Protein AF-A0A1I3JZE0-F1 (afdb_monomer_lite)

Secondary structure (DSSP, 8-state):
-HHHHHHHHHHHHHHHHHHHHHHHHHHHTT--HHHHHHTT--TTSPPPPHHHHHHHHHHHHHHHHHHHHHHHHHHHHHHHTTTT-HHHHHHHHHHHHHHHHHHHHHHHIIIIIHHHHHGGGS-GGG-------SS-HHHHHHHHHHHHHHHHHHHHHHHHHHHHHHHH-

Radius of gyration: 20.38 Å; chains: 1; bounding box: 54×29×58 Å

Structure (mmCIF, N/CA/C/O backbone):
data_AF-A0A1I3JZE0-F1
#
_entry.id   AF-A0A1I3JZE0-F1
#
loop_
_atom_site.group_PDB
_atom_site.id
_atom_site.type_symbol
_atom_site.label_atom_id
_atom_site.label_alt_id
_atom_site.label_comp_id
_atom_site.label_asym_id
_atom_site.label_entity_id
_atom_site.label_seq_id
_atom_site.pdbx_PDB_ins_code
_atom_site.Cartn_x
_atom_site.Cartn_y
_atom_site.Cartn_z
_atom_site.occupancy
_atom_site.B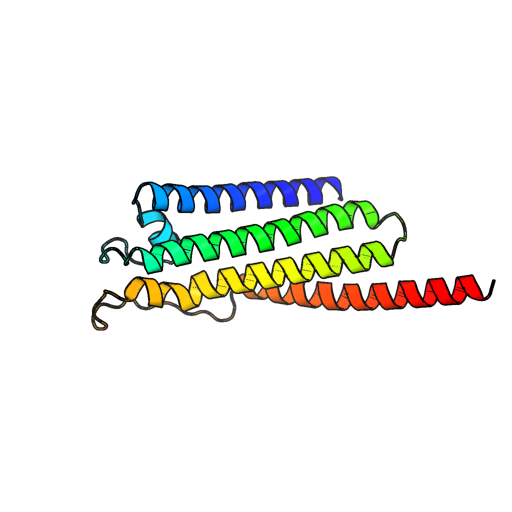_iso_or_equiv
_atom_site.auth_seq_id
_atom_site.auth_comp_id
_atom_site.auth_asym_id
_atom_site.auth_atom_id
_atom_site.pdbx_PDB_model_num
ATOM 1 N N . MET A 1 1 ? 3.080 6.571 25.812 1.00 66.25 1 MET A N 1
ATOM 2 C CA . MET A 1 1 ? 3.041 5.612 24.679 1.00 66.25 1 MET A CA 1
ATOM 3 C C . MET A 1 1 ? 2.250 6.124 23.470 1.00 66.25 1 MET A C 1
ATOM 5 O O . MET A 1 1 ? 2.771 6.054 22.368 1.00 66.25 1 MET A O 1
ATOM 9 N N . GLN A 1 2 ? 1.050 6.704 23.631 1.00 73.81 2 GLN A N 1
ATOM 10 C CA . GLN A 1 2 ? 0.239 7.183 22.490 1.00 73.81 2 GLN A CA 1
ATOM 11 C C . GLN A 1 2 ? 0.902 8.289 21.642 1.00 73.81 2 GLN A C 1
ATOM 13 O O . GLN A 1 2 ? 0.779 8.274 20.421 1.00 73.81 2 GLN A O 1
ATOM 18 N N . GLY A 1 3 ? 1.641 9.222 22.260 1.00 81.31 3 GLY A N 1
ATOM 19 C CA . GLY A 1 3 ? 2.380 10.260 21.524 1.00 81.31 3 GLY A CA 1
ATOM 20 C C . GLY A 1 3 ? 3.465 9.690 20.602 1.00 81.31 3 GLY A C 1
ATOM 21 O O . GLY A 1 3 ? 3.567 10.096 19.449 1.00 81.31 3 GLY A O 1
ATOM 22 N N . PHE A 1 4 ? 4.201 8.681 21.079 1.00 83.25 4 PHE A N 1
ATOM 23 C CA . PHE A 1 4 ? 5.210 7.970 20.290 1.00 83.25 4 PHE A CA 1
ATOM 24 C C . PHE A 1 4 ? 4.587 7.231 19.096 1.00 83.25 4 PHE A C 1
ATOM 26 O O . PHE A 1 4 ? 5.061 7.376 17.975 1.00 83.25 4 PHE A O 1
ATOM 33 N N . ALA A 1 5 ? 3.472 6.520 19.305 1.00 83.56 5 ALA A N 1
ATOM 34 C CA . ALA A 1 5 ? 2.774 5.814 18.228 1.00 83.56 5 ALA A CA 1
ATOM 35 C C . ALA A 1 5 ? 2.284 6.762 17.117 1.00 83.56 5 ALA A C 1
ATOM 37 O O . ALA A 1 5 ? 2.425 6.458 15.936 1.00 83.56 5 ALA A O 1
ATOM 38 N N . ARG A 1 6 ? 1.763 7.944 17.474 1.00 83.38 6 ARG A N 1
ATOM 39 C CA . ARG A 1 6 ? 1.346 8.964 16.493 1.00 83.38 6 ARG A CA 1
ATOM 40 C C . ARG A 1 6 ? 2.526 9.524 15.701 1.00 83.38 6 ARG A C 1
ATOM 42 O O . ARG A 1 6 ? 2.410 9.695 14.492 1.00 83.38 6 ARG A O 1
ATOM 49 N N . PHE A 1 7 ? 3.642 9.794 16.376 1.00 87.50 7 PHE A N 1
ATOM 50 C CA . PHE A 1 7 ? 4.863 10.250 15.717 1.00 87.50 7 PHE A CA 1
ATOM 51 C C . PHE A 1 7 ? 5.389 9.197 14.734 1.00 87.50 7 PHE A C 1
ATOM 53 O O . PHE A 1 7 ? 5.687 9.535 13.595 1.00 87.50 7 PHE A O 1
ATOM 60 N N . MET A 1 8 ? 5.411 7.922 15.131 1.00 87.81 8 MET A N 1
ATOM 61 C CA . MET A 1 8 ? 5.798 6.816 14.249 1.00 87.81 8 MET A CA 1
ATOM 62 C C . MET A 1 8 ? 4.868 6.670 13.043 1.00 87.81 8 MET A C 1
ATOM 64 O O . MET A 1 8 ? 5.356 6.556 11.926 1.00 87.81 8 MET A O 1
ATOM 68 N N . ILE A 1 9 ? 3.548 6.771 13.230 1.00 86.56 9 ILE A N 1
ATOM 69 C CA . ILE A 1 9 ? 2.582 6.779 12.118 1.00 86.56 9 ILE A CA 1
ATOM 70 C C . ILE A 1 9 ? 2.903 7.900 11.121 1.00 86.56 9 ILE A C 1
ATOM 72 O O . ILE A 1 9 ? 2.935 7.662 9.914 1.00 86.56 9 ILE A O 1
ATOM 76 N N . PHE A 1 10 ? 3.162 9.112 11.615 1.00 86.44 10 PHE A N 1
ATOM 77 C CA . PHE A 1 10 ? 3.490 10.250 10.760 1.00 86.44 10 PHE A CA 1
ATOM 78 C C . PHE A 1 10 ? 4.837 10.072 10.052 1.00 86.44 10 PHE A C 1
ATOM 80 O O . PHE A 1 10 ? 4.930 10.315 8.853 1.00 86.44 10 PHE A O 1
ATOM 87 N N . ALA A 1 11 ? 5.864 9.608 10.765 1.00 87.69 11 ALA A N 1
ATOM 88 C CA . ALA A 1 11 ? 7.183 9.348 10.198 1.00 87.69 11 ALA A CA 1
ATOM 89 C C . ALA A 1 11 ? 7.117 8.284 9.091 1.00 87.69 11 ALA A C 1
ATOM 91 O O . ALA A 1 11 ? 7.647 8.502 8.005 1.00 87.69 11 ALA A O 1
ATOM 92 N N . CYS A 1 12 ? 6.397 7.181 9.317 1.00 86.31 12 CYS A N 1
ATOM 93 C CA . CYS A 1 12 ? 6.176 6.153 8.301 1.00 86.31 12 CYS A CA 1
ATOM 94 C C . CYS A 1 12 ? 5.412 6.701 7.090 1.00 86.31 12 CYS A C 1
ATOM 96 O O . CYS A 1 12 ? 5.818 6.444 5.959 1.00 86.31 12 CYS A O 1
ATOM 98 N N . ALA A 1 13 ? 4.348 7.486 7.305 1.00 84.75 13 ALA A N 1
ATOM 99 C CA . ALA A 1 13 ? 3.613 8.131 6.215 1.00 84.75 13 ALA A CA 1
ATOM 100 C C . ALA A 1 13 ? 4.516 9.059 5.390 1.00 84.75 13 ALA A C 1
ATOM 102 O O . ALA A 1 13 ? 4.459 9.040 4.164 1.00 84.75 13 ALA A O 1
ATOM 103 N N . ALA A 1 14 ? 5.357 9.852 6.058 1.00 87.44 14 ALA A N 1
ATOM 104 C CA . ALA A 1 14 ? 6.253 10.801 5.411 1.00 87.44 14 ALA A CA 1
ATOM 105 C C . ALA A 1 14 ? 7.331 10.088 4.589 1.00 87.44 14 ALA A C 1
ATOM 107 O O . ALA A 1 14 ? 7.503 10.407 3.418 1.00 87.44 14 ALA A O 1
ATOM 108 N N . VAL A 1 15 ? 8.017 9.096 5.166 1.00 88.00 15 VAL A N 1
ATOM 109 C CA . VAL A 1 15 ? 9.076 8.347 4.470 1.00 88.00 15 VAL A CA 1
ATOM 110 C C . VAL A 1 15 ? 8.510 7.593 3.267 1.00 88.00 15 VAL A C 1
ATOM 112 O O . VAL A 1 15 ? 9.021 7.740 2.159 1.00 88.00 15 VAL A O 1
ATOM 115 N N . MET A 1 16 ? 7.418 6.847 3.452 1.00 83.94 16 MET A N 1
ATOM 116 C CA . MET A 1 16 ? 6.802 6.085 2.360 1.00 83.94 16 MET A CA 1
ATOM 117 C C . MET A 1 16 ? 6.195 6.997 1.293 1.00 83.94 16 MET A C 1
ATOM 119 O O . MET A 1 16 ? 6.314 6.718 0.101 1.00 83.94 16 MET A O 1
ATOM 123 N N . GLY A 1 17 ? 5.577 8.107 1.705 1.00 85.19 17 GLY A N 1
ATOM 124 C CA . GLY A 1 17 ? 5.037 9.111 0.795 1.00 85.19 17 GLY A CA 1
ATOM 125 C C . GLY A 1 17 ? 6.128 9.770 -0.046 1.00 85.19 17 GLY A C 1
ATOM 126 O O . GLY A 1 17 ? 5.973 9.871 -1.259 1.00 85.19 17 GLY A O 1
ATOM 127 N N . LEU A 1 18 ? 7.251 10.155 0.568 1.00 87.88 18 LEU A N 1
ATOM 128 C CA . LEU A 1 18 ? 8.403 10.715 -0.142 1.00 87.88 18 LEU A CA 1
ATOM 129 C C . LEU A 1 18 ? 9.020 9.706 -1.113 1.00 87.88 18 LEU A C 1
ATOM 131 O O . LEU A 1 18 ? 9.340 10.088 -2.233 1.00 87.88 18 LEU A O 1
ATOM 135 N N . ALA A 1 19 ? 9.131 8.432 -0.729 1.00 86.19 19 ALA A N 1
ATOM 136 C CA . ALA A 1 19 ? 9.619 7.383 -1.622 1.00 86.19 19 ALA A CA 1
ATOM 137 C C . ALA A 1 19 ? 8.702 7.206 -2.847 1.00 86.19 19 ALA A C 1
ATOM 139 O O . ALA A 1 19 ? 9.171 7.254 -3.983 1.00 86.19 19 ALA A O 1
ATOM 140 N N . CYS A 1 20 ? 7.385 7.090 -2.634 1.00 85.19 20 CYS A N 1
ATOM 141 C CA . CYS A 1 20 ? 6.415 6.952 -3.726 1.00 85.19 20 CYS A CA 1
ATOM 142 C C . CYS A 1 20 ? 6.405 8.183 -4.642 1.00 85.19 20 CYS A C 1
ATOM 144 O O . CYS A 1 20 ? 6.349 8.044 -5.865 1.00 85.19 20 CYS A O 1
ATOM 146 N N . LEU A 1 21 ? 6.473 9.387 -4.064 1.00 87.25 21 LEU A N 1
ATOM 147 C CA . LEU A 1 21 ? 6.559 10.637 -4.818 1.00 87.25 21 LEU A CA 1
ATOM 148 C C . LEU A 1 21 ? 7.859 10.720 -5.617 1.00 87.25 21 LEU A C 1
ATOM 150 O O . LEU A 1 21 ? 7.809 11.101 -6.780 1.00 87.25 21 LEU A O 1
ATOM 154 N N . GLY A 1 22 ? 8.991 10.336 -5.025 1.00 87.62 22 GLY A N 1
ATOM 155 C CA . GLY A 1 22 ? 10.294 10.321 -5.687 1.00 87.62 22 GLY A CA 1
ATOM 156 C C . GLY A 1 22 ? 10.280 9.445 -6.934 1.00 87.62 22 GLY A C 1
ATOM 157 O O . GLY A 1 22 ? 10.534 9.942 -8.026 1.00 87.62 22 GLY A O 1
ATOM 158 N N . VAL A 1 23 ? 9.872 8.179 -6.795 1.00 86.69 23 VAL A N 1
ATOM 159 C CA . VAL A 1 23 ? 9.789 7.249 -7.934 1.00 86.69 23 VAL A CA 1
ATOM 160 C C . VAL A 1 23 ? 8.786 7.743 -8.982 1.00 86.69 23 VAL A C 1
ATOM 162 O O . VAL A 1 23 ? 9.075 7.722 -10.176 1.00 86.69 23 VAL A O 1
ATOM 165 N N . SER A 1 24 ? 7.628 8.255 -8.557 1.00 86.12 24 SER A N 1
ATOM 166 C CA . SER A 1 24 ? 6.618 8.791 -9.481 1.00 86.12 24 SER A CA 1
ATOM 167 C C . SER A 1 24 ? 7.127 10.003 -10.268 1.00 86.12 24 SER A C 1
ATOM 169 O O . SER A 1 24 ? 6.873 10.109 -11.467 1.00 86.12 24 SER A O 1
ATOM 171 N N . LEU A 1 25 ? 7.854 10.915 -9.618 1.00 88.81 25 LEU A N 1
ATOM 172 C CA . LEU A 1 25 ? 8.451 12.084 -10.264 1.00 88.81 25 LEU A CA 1
ATOM 173 C C . LEU A 1 25 ? 9.555 11.679 -11.242 1.00 88.81 25 LEU A C 1
ATOM 175 O O . LEU A 1 25 ? 9.568 12.196 -12.358 1.00 88.81 25 LEU A O 1
ATOM 179 N N . SER A 1 26 ? 10.418 10.728 -10.876 1.00 87.75 26 SER A N 1
ATOM 180 C CA . SER A 1 26 ? 11.435 10.183 -11.784 1.00 87.75 26 SER A CA 1
ATOM 181 C C . SER A 1 26 ? 10.801 9.606 -13.049 1.00 87.75 26 SER A C 1
ATOM 183 O O . SER A 1 26 ? 11.200 9.968 -14.157 1.00 87.75 26 SER A O 1
ATOM 185 N N . LEU A 1 27 ? 9.720 8.829 -12.903 1.00 86.00 27 LEU A N 1
ATOM 186 C CA . LEU A 1 27 ? 8.977 8.280 -14.040 1.00 86.00 27 LEU A CA 1
ATOM 187 C C . LEU A 1 27 ? 8.390 9.368 -14.948 1.00 86.00 27 LEU A C 1
ATOM 189 O O . LEU A 1 27 ? 8.451 9.237 -16.173 1.00 86.00 27 LEU A O 1
ATOM 193 N N . LEU A 1 28 ? 7.859 10.454 -14.376 1.00 85.38 28 LEU A N 1
ATOM 194 C CA . LEU A 1 28 ? 7.353 11.603 -15.140 1.00 85.38 28 LEU A CA 1
ATOM 195 C C . LEU A 1 28 ? 8.469 12.359 -15.871 1.00 85.38 28 LEU A C 1
ATOM 197 O O . LEU A 1 28 ? 8.249 12.853 -16.976 1.00 85.38 28 LEU A O 1
ATOM 201 N N . MET A 1 29 ? 9.667 12.420 -15.287 1.00 87.56 29 MET A N 1
ATOM 202 C CA . MET A 1 29 ? 10.864 12.981 -15.924 1.00 87.56 29 MET A CA 1
ATOM 203 C C . MET A 1 29 ? 11.481 12.039 -16.971 1.00 87.56 29 MET A C 1
ATOM 205 O O . MET A 1 29 ? 12.400 12.430 -17.688 1.00 87.56 29 MET A O 1
ATOM 209 N N . GLY A 1 30 ? 10.952 10.820 -17.106 1.00 83.19 30 GLY A N 1
ATOM 210 C CA . GLY A 1 30 ? 11.410 9.816 -18.062 1.00 83.19 30 GLY A CA 1
ATOM 211 C C . GLY A 1 30 ? 12.565 8.948 -17.565 1.00 83.19 30 GLY A C 1
ATOM 212 O O . GLY A 1 30 ? 13.034 8.110 -18.335 1.00 83.19 30 GLY A O 1
ATOM 213 N N . ASP A 1 31 ? 12.980 9.117 -16.309 1.00 87.56 31 ASP A N 1
ATOM 214 C CA . ASP A 1 31 ? 13.962 8.272 -15.640 1.00 87.56 31 ASP A CA 1
ATOM 215 C C . ASP A 1 31 ? 13.270 7.047 -15.028 1.00 87.56 31 ASP A C 1
ATOM 217 O O . ASP A 1 31 ? 12.434 7.151 -14.128 1.00 87.56 31 ASP A O 1
ATOM 221 N N . VAL A 1 32 ? 13.603 5.872 -15.558 1.00 87.75 32 VAL A N 1
ATOM 222 C CA . VAL A 1 32 ? 13.067 4.590 -15.087 1.00 87.75 32 VAL A CA 1
ATOM 223 C C . VAL A 1 32 ? 13.976 3.924 -14.056 1.00 87.75 32 VAL A C 1
ATOM 225 O O . VAL A 1 32 ? 13.521 2.986 -13.411 1.00 87.75 32 VAL A O 1
ATOM 228 N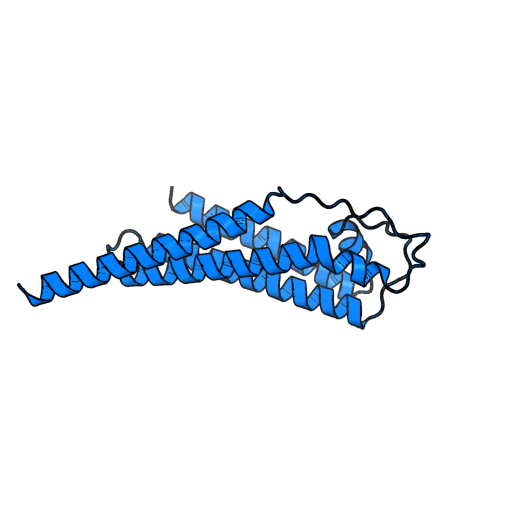 N . GLY A 1 33 ? 15.206 4.410 -13.850 1.00 87.12 33 GLY A N 1
ATOM 229 C CA . GLY A 1 33 ? 16.195 3.798 -12.954 1.00 87.12 33 GLY A CA 1
ATOM 230 C C . GLY A 1 33 ? 15.647 3.506 -11.553 1.00 87.12 33 GLY A C 1
ATOM 231 O O . GLY A 1 33 ? 15.658 2.349 -11.145 1.00 87.12 33 GLY A O 1
ATOM 232 N N . PRO A 1 34 ? 15.019 4.480 -10.868 1.00 88.12 34 PRO A N 1
ATOM 233 C CA . PRO A 1 34 ? 14.452 4.257 -9.536 1.00 88.12 34 PRO A CA 1
ATOM 234 C C . PRO A 1 34 ? 13.354 3.188 -9.480 1.00 88.12 34 PRO A C 1
ATOM 236 O O . PRO A 1 34 ? 13.143 2.570 -8.440 1.00 88.12 34 PRO A O 1
ATOM 239 N N . LEU A 1 35 ? 12.628 2.975 -10.582 1.00 86.88 35 LEU A N 1
ATOM 240 C CA . LEU A 1 35 ? 11.634 1.907 -10.676 1.00 86.88 35 LEU A CA 1
ATOM 241 C C . LEU A 1 35 ? 12.318 0.541 -10.851 1.00 86.88 35 LEU A C 1
ATOM 243 O O . LEU A 1 35 ? 11.878 -0.429 -10.241 1.00 86.88 35 LEU A O 1
ATOM 247 N N . PHE A 1 36 ? 13.385 0.466 -11.649 1.00 88.12 36 PHE A N 1
ATOM 248 C CA . PHE A 1 36 ? 14.189 -0.749 -11.811 1.00 88.12 36 PHE A CA 1
ATOM 249 C C . PHE A 1 36 ? 14.869 -1.148 -10.499 1.00 88.12 36 PHE A C 1
ATOM 251 O O . PHE A 1 36 ? 14.710 -2.291 -10.079 1.00 88.12 36 PHE A O 1
ATOM 258 N N . ASP A 1 37 ? 15.487 -0.193 -9.801 1.00 87.19 37 ASP A N 1
ATOM 259 C CA . ASP A 1 37 ? 16.105 -0.410 -8.488 1.00 87.19 37 ASP A CA 1
ATOM 260 C C . ASP A 1 37 ? 15.091 -0.931 -7.459 1.00 87.19 37 ASP A C 1
ATOM 262 O O . ASP A 1 37 ? 15.377 -1.852 -6.699 1.00 87.19 37 ASP A O 1
ATOM 266 N N . LEU A 1 38 ? 13.871 -0.378 -7.447 1.00 84.75 38 LEU A N 1
ATOM 267 C CA . LEU A 1 38 ? 12.813 -0.814 -6.530 1.00 84.75 38 LEU A CA 1
ATOM 268 C C . LEU A 1 38 ? 12.390 -2.274 -6.753 1.00 84.75 38 LEU A C 1
ATOM 270 O O . LEU A 1 38 ? 11.940 -2.933 -5.816 1.00 84.75 38 LEU A O 1
ATOM 274 N N . MET A 1 39 ? 12.482 -2.751 -7.992 1.00 84.38 39 MET A N 1
ATOM 275 C CA . MET A 1 39 ? 12.119 -4.114 -8.384 1.00 84.38 39 MET A CA 1
ATOM 276 C C . MET A 1 39 ? 13.319 -5.053 -8.486 1.00 84.38 39 MET A C 1
ATOM 278 O O . MET A 1 39 ? 13.140 -6.184 -8.932 1.00 84.38 39 MET A O 1
ATOM 282 N N . ASP A 1 40 ? 14.510 -4.591 -8.100 1.00 84.88 40 ASP A N 1
ATOM 283 C CA . ASP A 1 40 ? 15.764 -5.338 -8.222 1.00 84.88 40 ASP A CA 1
ATOM 284 C C . ASP A 1 40 ? 16.017 -5.840 -9.660 1.00 84.88 40 ASP A C 1
ATOM 286 O O . ASP A 1 40 ? 16.467 -6.958 -9.908 1.00 84.88 40 ASP A O 1
ATOM 290 N N . LEU A 1 41 ? 15.655 -5.009 -10.645 1.00 85.25 41 LEU A N 1
ATOM 291 C CA . LEU A 1 41 ? 15.884 -5.277 -12.061 1.00 85.25 41 LEU A CA 1
ATOM 292 C C . LEU A 1 41 ? 17.151 -4.560 -12.542 1.00 85.25 41 LEU A C 1
ATOM 294 O O . LEU A 1 41 ? 17.401 -3.418 -12.154 1.00 85.25 41 LEU A O 1
ATOM 298 N N . PRO A 1 42 ? 17.926 -5.173 -13.451 1.00 83.38 42 PRO A N 1
ATOM 299 C CA . PRO A 1 42 ? 19.131 -4.549 -13.972 1.00 83.38 42 PRO A CA 1
ATOM 300 C C . PRO A 1 42 ? 18.789 -3.335 -14.860 1.00 83.38 42 PRO A C 1
ATOM 302 O O . PRO A 1 42 ? 17.867 -3.366 -15.677 1.00 83.38 42 PRO A O 1
ATOM 305 N N . VAL A 1 43 ? 19.514 -2.230 -14.654 1.00 74.56 43 VAL A N 1
ATOM 306 C CA . VAL A 1 43 ? 19.198 -0.889 -15.200 1.00 74.56 43 VAL A CA 1
ATOM 307 C C . VAL A 1 43 ? 19.506 -0.761 -16.704 1.00 74.56 43 VAL A C 1
ATOM 309 O O . VAL A 1 43 ? 19.071 0.184 -17.359 1.00 74.56 43 VAL A O 1
ATOM 312 N N . ASP A 1 44 ? 20.237 -1.713 -17.279 1.00 79.44 44 ASP A N 1
ATOM 313 C CA . ASP A 1 44 ? 20.626 -1.776 -18.694 1.00 79.44 44 ASP A CA 1
ATOM 314 C C . ASP A 1 44 ? 19.553 -2.385 -19.613 1.00 79.44 44 ASP A C 1
ATOM 316 O O . ASP A 1 44 ? 19.730 -2.448 -20.834 1.00 79.44 44 ASP A O 1
ATOM 320 N N . LEU A 1 45 ? 18.416 -2.798 -19.053 1.00 81.31 45 LEU A N 1
ATOM 321 C CA . LEU A 1 45 ? 17.320 -3.370 -19.822 1.00 81.31 45 LEU A CA 1
ATOM 322 C C . LEU A 1 45 ? 16.626 -2.339 -20.735 1.00 81.31 45 LEU A C 1
ATOM 324 O O . LEU A 1 45 ? 16.517 -1.152 -20.406 1.00 81.31 45 LEU A O 1
ATOM 328 N N . PRO A 1 46 ? 16.076 -2.792 -21.880 1.00 84.38 46 PRO A N 1
ATOM 329 C CA . PRO A 1 46 ? 15.262 -1.960 -22.753 1.00 84.38 46 PRO A CA 1
ATOM 330 C C . PRO A 1 46 ? 14.126 -1.268 -21.999 1.00 84.38 46 PRO A C 1
ATOM 332 O O . PRO A 1 46 ? 13.432 -1.873 -21.180 1.00 84.38 46 PRO A O 1
ATOM 335 N N . ARG A 1 47 ? 13.877 -0.001 -22.345 1.00 84.81 47 ARG A N 1
ATOM 336 C CA . ARG A 1 47 ? 12.809 0.780 -21.720 1.00 84.81 47 ARG A CA 1
ATOM 337 C C . ARG A 1 47 ? 11.440 0.092 -21.914 1.00 84.81 47 ARG A C 1
ATOM 339 O O . ARG A 1 47 ? 11.054 -0.171 -23.059 1.00 84.81 47 ARG A O 1
ATOM 346 N N . PRO A 1 48 ? 10.667 -0.131 -20.834 1.00 86.56 48 PRO A N 1
ATOM 347 C CA . PRO A 1 48 ? 9.321 -0.682 -20.932 1.00 86.56 48 PRO A CA 1
ATOM 348 C C . PRO A 1 48 ? 8.372 0.252 -21.697 1.00 86.56 48 PRO A C 1
ATOM 350 O O . PRO A 1 48 ? 8.563 1.475 -21.703 1.00 86.56 48 PRO A O 1
ATOM 353 N N . PRO A 1 49 ? 7.310 -0.286 -22.320 1.00 89.00 49 PRO A N 1
ATOM 354 C CA . PRO A 1 49 ? 6.328 0.529 -23.022 1.00 89.00 49 PRO A CA 1
ATOM 355 C C . PRO A 1 49 ? 5.553 1.424 -22.042 1.00 89.00 49 PRO A C 1
ATOM 357 O O . PRO A 1 49 ? 5.340 1.069 -20.882 1.00 89.00 49 PRO A O 1
ATOM 360 N N . LEU A 1 50 ? 5.069 2.575 -22.523 1.00 87.50 50 LEU A N 1
ATOM 361 C CA . LEU A 1 50 ? 4.359 3.567 -21.696 1.00 87.50 50 LEU A CA 1
ATOM 362 C C . LEU A 1 50 ? 3.160 2.982 -20.938 1.00 87.50 50 LEU A C 1
ATOM 364 O O . LEU A 1 50 ? 2.896 3.385 -19.809 1.00 87.50 50 LEU A O 1
ATOM 368 N N . MET A 1 51 ? 2.459 2.013 -21.534 1.00 87.38 51 MET A N 1
ATOM 369 C CA . MET A 1 51 ? 1.344 1.322 -20.882 1.00 87.38 51 MET A CA 1
ATOM 370 C C . MET A 1 51 ? 1.794 0.592 -19.617 1.00 87.38 51 MET A C 1
ATOM 372 O O . MET A 1 51 ? 1.141 0.718 -18.583 1.00 87.38 51 MET A O 1
ATOM 376 N N . VAL A 1 52 ? 2.936 -0.102 -19.672 1.00 90.12 52 VAL A N 1
ATOM 377 C CA . VAL A 1 52 ? 3.514 -0.755 -18.496 1.00 90.12 52 VAL A CA 1
ATOM 378 C C . VAL A 1 52 ? 3.835 0.317 -17.468 1.00 90.12 52 VAL A C 1
ATOM 380 O O . VAL A 1 52 ? 3.238 0.272 -16.401 1.00 90.12 52 VAL A O 1
ATOM 383 N N . LEU A 1 53 ? 4.615 1.349 -17.810 1.00 88.69 53 LEU A N 1
ATOM 384 C CA . LEU A 1 53 ? 4.988 2.428 -16.877 1.00 88.69 53 LEU A CA 1
ATOM 385 C C . LEU A 1 53 ? 3.777 3.117 -16.213 1.00 88.69 53 LEU A C 1
ATOM 387 O O . LEU A 1 53 ? 3.805 3.408 -15.019 1.00 88.69 53 LEU A O 1
ATOM 391 N N . SER A 1 54 ? 2.682 3.328 -16.950 1.00 88.06 54 SER A N 1
ATOM 392 C CA . SER A 1 54 ? 1.436 3.867 -16.383 1.00 88.06 54 SER A CA 1
ATOM 393 C C . SER A 1 54 ? 0.790 2.925 -15.356 1.00 88.06 54 SER A C 1
ATOM 395 O O . SER A 1 54 ? 0.207 3.379 -14.371 1.00 88.06 54 SER A O 1
ATOM 397 N N . GLY A 1 55 ? 0.960 1.613 -15.533 1.00 90.50 55 GLY A N 1
ATOM 398 C CA . GLY A 1 55 ? 0.573 0.593 -14.565 1.00 90.50 55 GLY A CA 1
ATOM 399 C C . GLY A 1 55 ? 1.351 0.689 -13.250 1.00 90.50 55 GLY A C 1
ATOM 400 O O . GLY A 1 55 ? 0.733 0.586 -12.193 1.00 90.50 55 GLY A O 1
ATOM 401 N N . ALA A 1 56 ? 2.663 0.972 -13.287 1.00 89.00 56 ALA A N 1
ATOM 402 C CA . ALA A 1 56 ? 3.462 1.195 -12.073 1.00 89.00 56 ALA A CA 1
ATOM 403 C C . ALA A 1 56 ? 2.911 2.381 -11.284 1.00 89.00 56 ALA A C 1
ATOM 405 O O . ALA A 1 56 ? 2.705 2.285 -10.077 1.00 89.00 56 ALA A O 1
ATOM 406 N N . PHE A 1 57 ? 2.604 3.482 -11.975 1.00 88.00 57 PHE A N 1
ATOM 407 C CA . PHE A 1 57 ? 2.000 4.653 -11.348 1.00 88.00 57 PHE A CA 1
ATOM 408 C C . PHE A 1 57 ? 0.667 4.313 -10.665 1.00 88.00 57 PHE A C 1
ATOM 410 O O . PHE A 1 57 ? 0.451 4.676 -9.510 1.00 88.00 57 PHE A O 1
ATOM 417 N N . GLY A 1 58 ? -0.203 3.552 -11.337 1.00 89.81 58 GLY A N 1
ATOM 418 C CA . GLY A 1 58 ? -1.449 3.062 -10.742 1.00 89.81 58 GLY A CA 1
ATOM 419 C C . GLY A 1 58 ? -1.223 2.216 -9.483 1.00 89.81 58 GLY A C 1
ATOM 420 O O . GLY A 1 58 ? -1.910 2.412 -8.479 1.00 89.81 58 GLY A O 1
ATOM 421 N N . LEU A 1 59 ? -0.226 1.327 -9.496 1.00 91.25 59 LEU A N 1
ATOM 422 C CA . LEU A 1 59 ? 0.144 0.520 -8.329 1.00 91.25 59 LEU A CA 1
ATOM 423 C C . LEU A 1 59 ? 0.680 1.376 -7.175 1.00 91.25 59 LEU A C 1
ATOM 425 O O . LEU A 1 59 ? 0.293 1.146 -6.029 1.00 91.25 59 LEU A O 1
ATOM 429 N N . PHE A 1 60 ? 1.487 2.405 -7.450 1.00 89.62 60 PHE A N 1
ATOM 430 C CA . PHE A 1 60 ? 1.936 3.349 -6.420 1.00 89.62 60 PHE A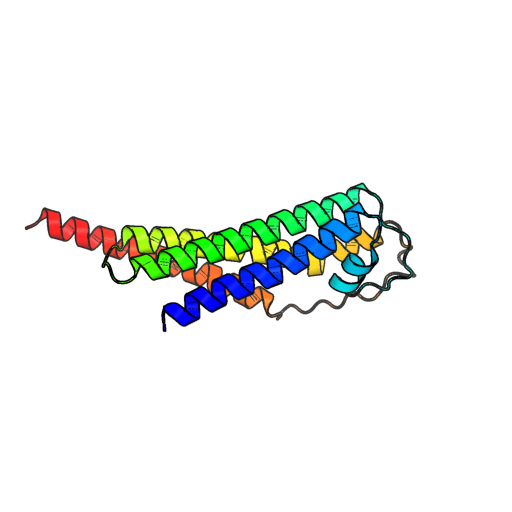 CA 1
ATOM 431 C C . PHE A 1 60 ? 0.779 4.120 -5.789 1.00 89.62 60 PHE A C 1
ATOM 433 O O . PHE A 1 60 ? 0.766 4.315 -4.574 1.00 89.62 60 PHE A O 1
ATOM 440 N N . VAL A 1 61 ? -0.224 4.512 -6.578 1.00 89.62 61 VAL A N 1
ATOM 441 C CA . VAL A 1 61 ? -1.438 5.147 -6.048 1.00 89.62 61 VAL A CA 1
ATOM 442 C C . VAL A 1 61 ? -2.199 4.188 -5.131 1.00 89.62 61 VAL A C 1
ATOM 444 O O . VAL A 1 61 ? -2.623 4.596 -4.052 1.00 89.62 61 VAL A O 1
ATOM 447 N N . ILE A 1 62 ? -2.337 2.914 -5.510 1.00 91.69 62 ILE A N 1
ATOM 448 C CA . ILE A 1 62 ? -2.985 1.883 -4.681 1.00 91.69 62 ILE A CA 1
ATOM 449 C C . ILE A 1 62 ? -2.222 1.674 -3.368 1.00 91.69 62 ILE A C 1
ATOM 451 O O . ILE A 1 62 ? -2.832 1.677 -2.298 1.00 91.69 62 ILE A O 1
ATOM 455 N N . LEU A 1 63 ? -0.895 1.549 -3.438 1.00 90.75 63 LEU A N 1
ATOM 456 C CA . LEU A 1 63 ? -0.009 1.431 -2.278 1.00 90.75 63 LEU A CA 1
ATOM 457 C C . LEU A 1 63 ? -0.164 2.621 -1.330 1.00 90.75 63 LEU A C 1
ATOM 459 O O . LEU A 1 63 ? -0.424 2.440 -0.139 1.00 90.75 63 LEU A O 1
ATOM 463 N N . ALA A 1 64 ? -0.057 3.838 -1.863 1.00 89.94 64 ALA A N 1
ATOM 464 C CA . ALA A 1 64 ? -0.204 5.062 -1.090 1.00 89.94 64 ALA A CA 1
ATOM 465 C C . ALA A 1 64 ? -1.599 5.164 -0.462 1.00 89.94 64 ALA A C 1
ATOM 467 O O . ALA A 1 64 ? -1.713 5.460 0.725 1.00 89.94 64 ALA A O 1
ATOM 468 N N . ALA A 1 65 ? -2.660 4.874 -1.218 1.00 91.69 65 ALA A N 1
ATOM 469 C CA . ALA A 1 65 ? -4.032 4.922 -0.723 1.00 91.69 65 ALA A CA 1
ATOM 470 C C . ALA A 1 65 ? -4.283 3.889 0.386 1.00 91.69 65 ALA A C 1
ATOM 472 O O . ALA A 1 65 ? -4.844 4.240 1.424 1.00 91.69 65 ALA A O 1
ATOM 473 N N . GLY A 1 66 ? -3.836 2.642 0.202 1.00 92.75 66 GLY A N 1
ATOM 474 C CA . GLY A 1 66 ? -3.946 1.580 1.206 1.00 92.75 66 GLY A CA 1
ATOM 475 C C . GLY A 1 66 ? -3.206 1.931 2.495 1.00 92.75 66 GLY A C 1
ATOM 476 O O . GLY A 1 66 ? -3.784 1.869 3.584 1.00 92.75 66 GLY A O 1
ATOM 477 N N . LEU A 1 67 ? -1.960 2.399 2.373 1.00 91.25 67 LEU A N 1
ATOM 478 C CA . LEU A 1 67 ? -1.148 2.799 3.519 1.00 91.25 67 LEU A CA 1
ATOM 479 C C . LEU A 1 67 ? -1.743 4.010 4.246 1.00 91.25 67 LEU A C 1
ATOM 481 O O . LEU A 1 67 ? -1.900 3.977 5.464 1.00 91.25 67 LEU A O 1
ATOM 485 N N . LEU A 1 68 ? -2.121 5.068 3.523 1.00 91.88 68 LEU A N 1
ATOM 486 C CA . LEU A 1 68 ? -2.730 6.263 4.114 1.00 91.88 68 LEU A CA 1
ATOM 487 C C . LEU A 1 68 ? -4.053 5.935 4.809 1.00 91.88 68 LEU A C 1
ATOM 489 O O . LEU A 1 68 ? -4.288 6.416 5.918 1.00 91.88 68 LEU A O 1
ATOM 493 N N . ALA A 1 69 ? -4.893 5.088 4.207 1.00 93.19 69 ALA A N 1
ATOM 494 C CA . ALA A 1 69 ? -6.132 4.626 4.825 1.00 93.19 69 ALA A CA 1
ATOM 495 C C . ALA A 1 69 ? -5.862 3.863 6.130 1.00 93.19 69 ALA A C 1
ATOM 497 O O . ALA A 1 69 ? -6.508 4.143 7.145 1.00 93.19 69 ALA A O 1
ATOM 498 N N . ALA A 1 70 ? -4.877 2.958 6.133 1.00 93.94 70 ALA A N 1
ATOM 499 C CA . ALA A 1 70 ? -4.485 2.202 7.317 1.00 93.94 70 ALA A CA 1
ATOM 500 C C . ALA A 1 70 ? -3.950 3.112 8.432 1.00 93.94 70 ALA A C 1
ATOM 502 O O . ALA A 1 70 ? -4.428 3.068 9.567 1.00 93.94 70 ALA A O 1
ATOM 503 N N . LEU A 1 71 ? -2.999 3.987 8.103 1.00 92.06 71 LEU A N 1
ATOM 504 C CA . LEU A 1 71 ? -2.373 4.913 9.046 1.00 92.06 71 LEU A CA 1
ATOM 505 C C . LEU A 1 71 ? -3.378 5.915 9.620 1.00 92.06 71 LEU A C 1
ATOM 507 O O . LEU A 1 71 ? -3.381 6.172 10.826 1.00 92.06 71 LEU A O 1
ATOM 511 N N . TRP A 1 72 ? -4.276 6.440 8.788 1.00 92.44 72 TRP A N 1
ATOM 512 C CA . TRP A 1 72 ? -5.339 7.334 9.234 1.00 92.44 72 TRP A CA 1
ATOM 513 C C . TRP A 1 72 ? -6.317 6.634 10.177 1.00 92.44 72 TRP A C 1
ATOM 515 O O . TRP A 1 72 ? -6.690 7.187 11.216 1.00 92.44 72 TRP A O 1
ATOM 525 N N . ALA A 1 73 ? -6.715 5.404 9.846 1.00 93.88 73 ALA A N 1
ATOM 526 C CA . ALA A 1 73 ? -7.590 4.608 10.691 1.00 93.88 73 ALA A CA 1
ATOM 527 C C . ALA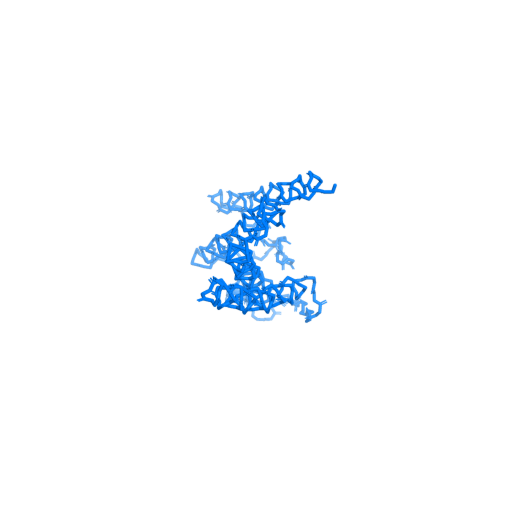 A 1 73 ? -6.937 4.307 12.048 1.00 93.88 73 ALA A C 1
ATOM 529 O O . ALA A 1 73 ? -7.579 4.495 13.079 1.00 93.88 73 ALA A O 1
ATOM 530 N N . LEU A 1 74 ? -5.649 3.954 12.071 1.00 92.00 74 LEU A N 1
ATOM 531 C CA . LEU A 1 74 ? -4.894 3.727 13.307 1.00 92.00 74 LEU A CA 1
ATOM 532 C C . LEU A 1 74 ? -4.734 4.999 14.139 1.00 92.00 74 LEU A C 1
ATOM 534 O O . LEU A 1 74 ? -4.907 4.974 15.357 1.00 92.00 74 LEU A O 1
ATOM 538 N N . TYR A 1 75 ? -4.477 6.136 13.495 1.00 91.38 75 TYR A N 1
ATOM 539 C CA . TYR A 1 75 ? -4.442 7.426 14.177 1.00 91.38 75 TYR A CA 1
ATOM 540 C C . TYR A 1 75 ? -5.784 7.744 14.852 1.00 91.38 75 TYR A C 1
ATOM 542 O O . TYR A 1 75 ? -5.820 8.166 16.011 1.00 91.38 75 TYR A O 1
ATOM 550 N N . LYS A 1 76 ? -6.903 7.515 14.154 1.00 91.25 76 LYS A N 1
ATOM 551 C CA . LYS A 1 76 ? -8.248 7.697 14.716 1.00 91.25 76 LYS A CA 1
ATOM 552 C C . LYS A 1 76 ? -8.545 6.693 15.828 1.00 91.25 76 LYS A C 1
ATOM 554 O O . LYS A 1 76 ? -9.080 7.101 16.856 1.00 91.25 76 LYS A O 1
ATOM 559 N N . LEU A 1 77 ? -8.126 5.438 15.677 1.00 91.31 77 LEU A N 1
ATOM 560 C CA . LEU A 1 77 ? -8.253 4.399 16.698 1.00 91.31 77 LEU A CA 1
ATOM 561 C C . LEU A 1 77 ? -7.596 4.833 18.016 1.00 91.31 77 LEU A C 1
ATOM 563 O O . LEU A 1 77 ? -8.230 4.781 19.067 1.00 91.31 77 LEU A O 1
ATOM 567 N N . LEU A 1 78 ? -6.370 5.366 17.958 1.00 89.00 78 LEU A N 1
ATOM 568 C CA . LEU A 1 78 ? -5.653 5.878 19.135 1.00 89.00 78 LEU A CA 1
ATOM 569 C C . LEU A 1 78 ? -6.375 7.041 19.833 1.00 89.00 78 LEU A C 1
ATOM 571 O O . LEU A 1 78 ? -6.168 7.260 21.024 1.00 89.00 78 LEU A O 1
ATOM 575 N N . ASN A 1 79 ? -7.202 7.802 19.114 1.00 87.38 79 ASN A N 1
ATOM 576 C CA . ASN A 1 79 ? -7.967 8.913 19.686 1.00 87.38 79 ASN A CA 1
ATOM 577 C C . ASN A 1 79 ? -9.265 8.462 20.364 1.00 87.38 79 ASN A C 1
ATOM 579 O O . ASN A 1 79 ? -9.791 9.194 21.204 1.00 87.38 79 ASN A O 1
ATOM 583 N N . VAL A 1 80 ? -9.782 7.287 19.998 1.00 88.00 80 VAL A N 1
ATOM 584 C CA . VAL A 1 80 ? -11.072 6.779 20.483 1.00 88.00 80 VAL A CA 1
ATOM 585 C C . VAL A 1 80 ? -10.919 5.629 21.480 1.00 88.00 80 VAL A C 1
ATOM 587 O O . VAL A 1 80 ? -11.792 5.449 22.321 1.00 88.00 80 VAL A O 1
ATOM 590 N N . ALA A 1 81 ? -9.781 4.930 21.496 1.00 81.25 81 ALA A N 1
ATOM 591 C CA . ALA A 1 81 ? -9.542 3.787 22.382 1.00 81.25 81 ALA A CA 1
ATOM 592 C C . ALA A 1 81 ? -9.726 4.066 23.885 1.00 81.25 81 ALA A C 1
ATOM 594 O O . ALA A 1 81 ? -10.037 3.151 24.636 1.00 81.25 81 ALA A O 1
ATOM 595 N N . GLY A 1 82 ? -9.581 5.317 24.330 1.00 77.56 82 GLY A N 1
ATOM 596 C CA . GLY A 1 82 ? -9.818 5.699 25.726 1.00 77.56 82 GLY A CA 1
ATOM 597 C C . GLY A 1 82 ? -11.269 6.051 26.076 1.00 77.56 82 GLY A C 1
ATOM 598 O O . GLY A 1 82 ? -11.524 6.410 27.218 1.00 77.56 82 GLY A O 1
ATOM 599 N N . ARG A 1 83 ? -12.204 6.024 25.115 1.00 83.94 83 ARG A N 1
ATOM 600 C CA . ARG A 1 83 ? -13.575 6.544 25.288 1.00 83.94 83 ARG A CA 1
ATOM 601 C C . ARG A 1 83 ? -14.647 5.467 25.477 1.00 83.94 83 ARG A C 1
ATOM 603 O O . ARG A 1 83 ? -15.799 5.829 25.660 1.00 83.94 83 ARG A O 1
ATOM 610 N N . GLY A 1 84 ? -14.290 4.183 25.400 1.00 78.25 84 GLY A N 1
ATOM 611 C CA . GLY A 1 84 ? -15.250 3.075 25.520 1.00 78.25 84 GLY A CA 1
ATOM 612 C C . GLY A 1 84 ? -16.207 2.912 24.330 1.00 78.25 84 GLY A C 1
ATOM 613 O O . GLY A 1 84 ? -17.116 2.104 24.395 1.00 78.25 84 GLY A O 1
ATOM 614 N N . ASP A 1 85 ? -16.009 3.646 23.232 1.00 87.88 85 ASP A N 1
ATOM 615 C CA . ASP A 1 85 ? -16.878 3.575 22.050 1.00 87.88 85 ASP A CA 1
ATOM 616 C C . ASP A 1 85 ? -16.501 2.368 21.169 1.00 87.88 85 ASP A C 1
ATOM 618 O O . ASP A 1 85 ? -15.648 2.456 20.273 1.00 87.88 85 ASP A O 1
ATOM 622 N N . PHE A 1 86 ? -17.116 1.214 21.451 1.00 89.69 86 PHE A N 1
ATOM 623 C CA . PHE A 1 86 ? -16.868 -0.038 20.728 1.00 89.69 86 PHE A CA 1
ATOM 624 C C . PHE A 1 86 ? -17.255 0.035 19.250 1.00 89.69 86 PHE A C 1
ATOM 626 O O . PHE A 1 86 ? -16.563 -0.540 18.401 1.00 89.69 86 PHE A O 1
ATOM 633 N N . ARG A 1 87 ? -18.299 0.796 18.906 1.00 90.88 87 ARG A N 1
ATOM 634 C CA . ARG A 1 87 ? -18.714 1.012 17.516 1.00 90.88 87 ARG A CA 1
ATOM 635 C C . ARG A 1 87 ? -17.631 1.729 16.714 1.00 90.88 87 ARG A C 1
ATOM 637 O O . ARG A 1 87 ? -17.267 1.288 15.618 1.00 90.88 87 ARG A O 1
ATOM 644 N N . ALA A 1 88 ? -17.085 2.818 17.247 1.00 91.94 88 ALA A N 1
ATOM 645 C CA . ALA A 1 88 ? -16.003 3.544 16.593 1.00 91.94 88 ALA A CA 1
ATOM 646 C C . ALA A 1 88 ? -14.710 2.715 16.531 1.00 91.94 88 ALA A C 1
ATOM 648 O O . ALA A 1 88 ? -14.047 2.706 15.490 1.00 91.94 88 ALA A O 1
ATOM 649 N N . LEU A 1 89 ? -14.380 1.973 17.596 1.00 92.56 89 LEU A N 1
ATOM 650 C CA . LEU A 1 89 ? -13.254 1.030 17.611 1.00 92.56 89 LEU A CA 1
ATOM 651 C C . LEU A 1 89 ? -13.368 -0.006 16.485 1.00 92.56 89 LEU A C 1
ATOM 653 O O . LEU A 1 89 ? -12.425 -0.168 15.708 1.00 92.56 89 LEU A O 1
ATOM 657 N N . SER A 1 90 ? -14.533 -0.646 16.348 1.00 94.12 90 SER A N 1
ATOM 658 C CA . SER A 1 90 ? -14.816 -1.613 15.281 1.00 94.12 90 SER A CA 1
ATOM 659 C C . SER A 1 90 ? -14.629 -0.999 13.891 1.00 94.12 90 SER A C 1
ATOM 661 O O . SER A 1 90 ? -13.921 -1.552 13.048 1.00 94.12 90 SER A O 1
ATOM 663 N N . SER A 1 91 ? -15.199 0.186 13.656 1.00 95.19 91 SER A N 1
ATOM 664 C CA . SER A 1 91 ? -15.115 0.873 12.362 1.00 95.19 91 SER A CA 1
ATOM 665 C C . SER A 1 91 ? -13.673 1.205 11.966 1.00 95.19 91 SER A C 1
ATOM 667 O O . SER A 1 91 ? -13.254 0.930 10.837 1.00 95.19 91 SER A O 1
ATOM 669 N N . TYR A 1 92 ? -12.876 1.751 12.891 1.00 95.62 92 TYR A N 1
ATOM 670 C CA . TYR A 1 92 ? -11.484 2.100 12.605 1.00 95.62 92 TYR A CA 1
ATOM 671 C C . TYR A 1 92 ? -10.580 0.874 12.473 1.00 95.62 92 TYR A C 1
ATOM 673 O O . TYR A 1 92 ? -9.732 0.865 11.585 1.00 95.62 92 TYR A O 1
ATOM 681 N N . LEU A 1 93 ? -10.785 -0.182 13.263 1.00 95.50 93 LEU A N 1
ATOM 682 C CA . LEU A 1 93 ? -10.073 -1.449 13.062 1.00 95.50 93 LEU A CA 1
ATOM 683 C C . LEU A 1 93 ? -10.397 -2.059 11.697 1.00 95.50 93 LEU A C 1
ATOM 685 O O . LEU A 1 93 ? -9.482 -2.445 10.976 1.00 95.50 93 LEU A O 1
ATOM 689 N N . SER A 1 94 ? -11.669 -2.059 11.290 1.00 96.69 94 SER A N 1
ATOM 690 C CA . SER A 1 94 ? -12.073 -2.588 9.985 1.00 96.69 94 SER A CA 1
ATOM 691 C C . SER A 1 94 ? -11.421 -1.825 8.832 1.00 96.69 94 SER A C 1
ATOM 693 O O . SER A 1 94 ? -10.886 -2.436 7.909 1.00 96.69 94 SER A O 1
ATOM 695 N N . ARG A 1 95 ? -11.435 -0.486 8.885 1.00 96.12 95 ARG A N 1
ATOM 696 C CA . ARG A 1 95 ? -10.789 0.366 7.872 1.00 96.12 95 ARG A CA 1
ATOM 697 C C . ARG A 1 95 ? -9.272 0.196 7.868 1.00 96.12 95 ARG A C 1
ATOM 699 O O . ARG A 1 95 ? -8.671 0.151 6.800 1.00 96.12 95 ARG A O 1
ATOM 706 N N . GLY A 1 96 ? -8.667 0.068 9.050 1.00 96.06 96 GLY A N 1
ATOM 707 C CA . GLY A 1 96 ? -7.244 -0.221 9.205 1.00 96.06 96 GLY A CA 1
ATOM 708 C C . GLY A 1 96 ? -6.862 -1.545 8.551 1.00 96.06 96 GLY A C 1
ATOM 709 O O . GLY A 1 96 ? -5.922 -1.593 7.763 1.00 96.06 96 GLY A O 1
ATOM 710 N N . GLY A 1 97 ? -7.642 -2.595 8.817 1.00 96.12 97 GLY A N 1
ATOM 711 C CA . GLY A 1 97 ? -7.444 -3.920 8.238 1.00 96.12 97 GLY A CA 1
ATOM 712 C C . GLY A 1 97 ? -7.573 -3.927 6.717 1.00 96.12 97 GLY A C 1
ATOM 713 O O . GLY A 1 97 ? -6.678 -4.409 6.029 1.00 96.12 97 GLY A O 1
ATOM 714 N N . GLN A 1 98 ? -8.635 -3.319 6.179 1.00 97.25 98 GLN A N 1
ATOM 715 C CA . GLN A 1 98 ? -8.829 -3.176 4.729 1.00 97.25 98 GLN A CA 1
ATOM 716 C C . GLN A 1 98 ? -7.687 -2.398 4.061 1.00 97.25 98 GLN A C 1
ATOM 718 O O . GLN A 1 98 ? -7.212 -2.808 3.005 1.00 97.25 98 GLN A O 1
ATOM 723 N N . GLY A 1 99 ? -7.219 -1.309 4.681 1.00 95.81 99 GLY A N 1
ATOM 724 C CA . GLY A 1 99 ? -6.090 -0.525 4.175 1.00 95.81 99 GLY A CA 1
ATOM 725 C C . GLY A 1 99 ? -4.789 -1.330 4.114 1.00 95.81 99 GLY A C 1
ATOM 726 O O . GLY A 1 99 ? -4.093 -1.285 3.103 1.00 95.81 99 GLY A O 1
ATOM 727 N N . LEU A 1 100 ? -4.492 -2.122 5.152 1.00 95.12 100 LEU A N 1
ATOM 728 C CA . LEU A 1 100 ? -3.315 -2.999 5.182 1.00 95.12 100 LEU A CA 1
ATOM 729 C C . LEU A 1 100 ? -3.383 -4.106 4.126 1.00 95.12 100 LEU A C 1
ATOM 731 O O . LEU A 1 100 ? -2.382 -4.380 3.471 1.00 95.12 100 LEU A O 1
ATOM 735 N N . ILE A 1 101 ? -4.558 -4.706 3.922 1.00 95.50 101 ILE A N 1
ATOM 736 C CA . ILE A 1 101 ? -4.769 -5.723 2.881 1.00 95.50 101 ILE A CA 1
ATOM 737 C C . ILE A 1 101 ? -4.589 -5.111 1.487 1.00 95.50 101 ILE A C 1
ATOM 739 O O . ILE A 1 101 ? -3.932 -5.707 0.637 1.00 95.50 101 ILE A O 1
ATOM 743 N N . LEU A 1 102 ? -5.132 -3.912 1.254 1.00 95.25 102 LEU A N 1
ATOM 744 C CA . LEU A 1 102 ? -4.973 -3.200 -0.015 1.00 95.25 102 LEU A CA 1
ATOM 745 C C . LEU A 1 102 ? -3.506 -2.838 -0.283 1.00 95.25 102 LEU A C 1
ATOM 747 O O . LEU A 1 102 ? -3.020 -3.030 -1.396 1.00 95.25 102 LEU A O 1
ATOM 751 N N . PHE A 1 103 ? -2.798 -2.351 0.740 1.00 92.62 103 PHE A N 1
ATOM 752 C CA . PHE A 1 103 ? -1.362 -2.084 0.667 1.00 92.62 103 PHE A CA 1
ATOM 753 C C . PHE A 1 103 ? -0.579 -3.355 0.330 1.00 92.62 103 PHE A C 1
ATOM 755 O O . PHE A 1 103 ? 0.210 -3.352 -0.610 1.00 92.62 103 PHE A O 1
ATOM 762 N N . TRP A 1 104 ? -0.839 -4.452 1.046 1.00 92.94 104 TRP A N 1
ATOM 763 C CA . TRP A 1 104 ? -0.202 -5.737 0.775 1.00 92.94 104 TRP A CA 1
ATOM 764 C C . TRP A 1 104 ? -0.442 -6.196 -0.664 1.00 92.94 104 TRP A C 1
ATOM 766 O O . TRP A 1 104 ? 0.505 -6.563 -1.347 1.00 92.94 104 TRP A O 1
ATOM 776 N N . PHE A 1 105 ? -1.682 -6.120 -1.153 1.00 92.25 105 PHE A N 1
ATOM 777 C CA . PHE A 1 105 ? -2.011 -6.518 -2.519 1.00 92.25 105 PHE A CA 1
ATOM 778 C C . PHE A 1 105 ? -1.247 -5.689 -3.560 1.00 92.25 105 PHE A C 1
ATOM 780 O O . PHE A 1 105 ? -0.690 -6.243 -4.510 1.00 92.25 105 PHE A O 1
ATOM 787 N N . GLY A 1 106 ? -1.185 -4.367 -3.368 1.00 91.31 106 GLY A N 1
ATOM 788 C CA . GLY A 1 106 ? -0.400 -3.478 -4.223 1.00 91.31 106 GLY A CA 1
ATOM 789 C C . GLY A 1 106 ? 1.088 -3.828 -4.207 1.00 91.31 106 GLY A C 1
ATOM 790 O O . GLY A 1 106 ? 1.704 -3.908 -5.267 1.00 91.31 106 GLY A O 1
ATOM 791 N N . TYR A 1 107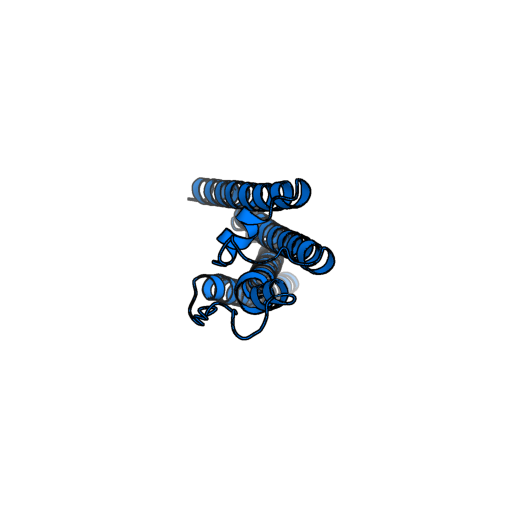 ? 1.644 -4.102 -3.024 1.00 89.38 107 TYR A N 1
ATOM 792 C CA . TYR A 1 107 ? 3.059 -4.437 -2.849 1.00 89.38 107 TYR A CA 1
ATOM 793 C C . TYR A 1 107 ? 3.394 -5.792 -3.469 1.00 89.38 107 TYR A C 1
ATOM 795 O O . TYR A 1 107 ? 4.285 -5.876 -4.301 1.00 89.38 107 TYR A O 1
ATOM 803 N N . ALA A 1 108 ? 2.620 -6.831 -3.155 1.00 89.62 108 ALA A N 1
ATOM 804 C CA . ALA A 1 108 ? 2.795 -8.166 -3.712 1.00 89.62 108 ALA A CA 1
ATOM 805 C C . ALA A 1 108 ? 2.688 -8.157 -5.245 1.00 89.62 108 ALA A C 1
ATOM 807 O O . ALA A 1 108 ? 3.466 -8.812 -5.936 1.00 89.62 108 ALA A O 1
ATOM 808 N N . THR A 1 109 ? 1.759 -7.371 -5.797 1.00 91.00 109 THR A N 1
ATOM 809 C CA . THR A 1 109 ? 1.663 -7.198 -7.250 1.00 91.00 109 THR A CA 1
ATOM 810 C C . THR A 1 109 ? 2.920 -6.530 -7.800 1.00 91.00 109 THR A C 1
ATOM 812 O O . THR A 1 109 ? 3.482 -7.028 -8.773 1.00 91.00 109 THR A O 1
ATOM 815 N N . LEU A 1 110 ? 3.386 -5.446 -7.173 1.00 89.19 110 LEU A N 1
ATOM 816 C CA . LEU A 1 110 ? 4.570 -4.702 -7.604 1.00 89.19 110 LEU A CA 1
ATOM 817 C C . LEU A 1 110 ? 5.860 -5.531 -7.512 1.00 89.19 110 LEU A C 1
ATOM 819 O O . LEU A 1 110 ? 6.700 -5.431 -8.397 1.00 89.19 110 LEU A O 1
ATOM 823 N N . SER A 1 111 ? 6.003 -6.359 -6.479 1.00 85.62 111 SER A N 1
ATOM 824 C CA . SER A 1 111 ? 7.213 -7.145 -6.221 1.00 85.62 111 SER A CA 1
ATOM 825 C C . SER A 1 111 ? 7.249 -8.472 -6.972 1.00 85.62 111 SER A C 1
ATOM 827 O O . SER A 1 111 ? 8.321 -8.902 -7.377 1.00 85.62 111 SER A O 1
ATOM 829 N N . TYR A 1 112 ? 6.105 -9.136 -7.173 1.00 85.88 112 TYR A N 1
ATOM 830 C CA . TYR A 1 112 ? 6.097 -10.504 -7.708 1.00 85.88 112 TYR A CA 1
ATOM 831 C C . TYR A 1 112 ? 5.497 -10.627 -9.103 1.00 85.88 112 TYR A C 1
ATOM 833 O O . TYR A 1 112 ? 5.904 -11.501 -9.855 1.00 85.88 112 TYR A O 1
ATOM 841 N N . ALA A 1 113 ? 4.518 -9.800 -9.470 1.00 88.81 113 ALA A N 1
ATOM 842 C CA . ALA A 1 113 ? 3.842 -9.924 -10.765 1.00 88.81 113 ALA A CA 1
ATOM 843 C C . ALA A 1 113 ? 4.342 -8.885 -11.772 1.00 88.81 113 ALA A C 1
ATOM 845 O O . ALA A 1 113 ? 4.539 -9.172 -12.952 1.00 88.81 113 ALA A O 1
ATOM 846 N N . TYR A 1 114 ? 4.548 -7.664 -11.300 1.00 90.94 114 TYR A N 1
ATOM 847 C CA . TYR A 1 114 ? 4.854 -6.519 -12.133 1.00 90.94 114 TYR A CA 1
ATOM 848 C C . TYR A 1 114 ? 6.260 -6.538 -12.776 1.00 90.94 114 TYR A C 1
ATOM 850 O O . TYR A 1 114 ? 6.359 -6.071 -13.915 1.00 90.94 114 TYR A O 1
ATOM 858 N N . PRO A 1 115 ? 7.314 -7.160 -12.197 1.00 90.06 115 PRO A N 1
ATOM 859 C CA . PRO A 1 115 ? 8.597 -7.314 -12.891 1.00 90.06 115 PRO A CA 1
ATOM 860 C C . PRO A 1 115 ? 8.460 -8.069 -14.222 1.00 90.06 115 PRO A C 1
ATOM 862 O O . PRO A 1 115 ? 9.075 -7.701 -15.218 1.00 90.06 115 PRO A O 1
ATOM 865 N N . PHE A 1 116 ? 7.561 -9.054 -14.305 1.00 88.75 116 PHE A N 1
ATOM 866 C CA . PHE A 1 116 ? 7.285 -9.756 -15.563 1.00 88.75 116 PHE A CA 1
ATOM 867 C C . PHE A 1 116 ? 6.650 -8.851 -16.628 1.00 88.75 116 PHE A C 1
ATOM 869 O O . PHE A 1 116 ? 6.902 -9.027 -17.819 1.00 88.75 116 PHE A O 1
ATOM 876 N N . ALA A 1 117 ? 5.852 -7.860 -16.218 1.00 90.00 117 ALA A N 1
ATOM 877 C CA . ALA A 1 117 ? 5.314 -6.857 -17.135 1.00 90.00 117 ALA A CA 1
ATOM 878 C C . ALA A 1 117 ? 6.406 -5.888 -17.622 1.00 90.00 117 ALA A C 1
ATOM 880 O O . ALA A 1 117 ? 6.384 -5.466 -18.777 1.00 90.00 117 ALA A O 1
ATOM 881 N N . MET A 1 118 ? 7.388 -5.571 -16.773 1.00 88.25 118 MET A N 1
ATOM 882 C CA . MET A 1 118 ? 8.550 -4.748 -17.139 1.00 88.25 118 MET A CA 1
ATOM 883 C C . MET A 1 118 ? 9.450 -5.441 -18.166 1.00 88.25 118 MET A C 1
ATOM 885 O O . MET A 1 118 ? 9.971 -4.788 -19.067 1.00 88.25 118 MET A O 1
ATOM 889 N N . LEU A 1 119 ? 9.561 -6.768 -18.088 1.00 88.69 119 LEU A N 1
ATOM 890 C CA . LEU A 1 119 ? 10.346 -7.598 -19.008 1.00 88.69 119 LEU A CA 1
ATOM 891 C C . LEU A 1 119 ? 9.625 -7.934 -20.324 1.00 88.69 119 LEU A C 1
ATOM 893 O O . LEU A 1 119 ? 10.147 -8.700 -21.131 1.00 88.69 119 LEU A O 1
ATOM 897 N N . TRP A 1 120 ? 8.444 -7.361 -20.582 1.00 84.75 120 TRP A N 1
ATOM 898 C CA . TRP A 1 120 ? 7.619 -7.703 -21.749 1.00 84.75 120 TRP A CA 1
ATOM 899 C C . TRP A 1 120 ? 8.352 -7.568 -23.095 1.00 84.75 120 TRP A C 1
ATOM 901 O O . TRP A 1 120 ? 8.145 -8.376 -23.998 1.00 84.75 120 TRP A O 1
ATOM 911 N N . ASN A 1 121 ? 9.220 -6.560 -23.225 1.00 85.62 121 ASN A N 1
ATOM 912 C CA . ASN A 1 121 ? 9.993 -6.297 -24.445 1.00 85.62 121 ASN A CA 1
ATOM 913 C C . ASN A 1 121 ? 11.377 -6.969 -24.456 1.00 85.62 121 ASN A C 1
ATOM 915 O O . ASN A 1 121 ? 12.146 -6.760 -25.394 1.00 85.62 121 ASN A O 1
ATOM 919 N N . VAL A 1 122 ? 11.713 -7.744 -23.425 1.00 85.81 122 VAL A N 1
ATOM 920 C CA . VAL A 1 122 ? 13.008 -8.416 -23.295 1.00 85.81 122 VAL A CA 1
ATOM 921 C C . VAL A 1 122 ? 12.869 -9.847 -23.818 1.00 85.81 122 VAL A C 1
ATOM 923 O O . VAL A 1 122 ? 11.928 -10.546 -23.421 1.00 85.81 122 VAL A O 1
ATOM 926 N N . PRO A 1 123 ? 13.769 -10.321 -24.700 1.00 85.62 123 PRO A N 1
ATOM 927 C CA . PRO A 1 123 ? 13.786 -11.720 -25.106 1.00 85.62 123 PRO A CA 1
ATOM 928 C C . PRO A 1 123 ? 13.871 -12.636 -23.883 1.00 85.62 123 PRO A C 1
ATOM 930 O O . PRO A 1 123 ? 14.664 -12.400 -22.979 1.00 85.62 123 PRO A O 1
ATOM 933 N N . ARG A 1 124 ? 13.086 -13.720 -23.859 1.00 82.62 124 ARG A N 1
ATOM 934 C CA . ARG A 1 124 ? 13.050 -14.646 -22.707 1.00 82.62 124 ARG A CA 1
ATOM 935 C C . ARG A 1 124 ? 14.409 -15.246 -22.338 1.00 82.62 124 ARG A C 1
ATOM 937 O O . ARG A 1 124 ? 14.583 -15.654 -21.198 1.00 82.62 124 ARG A O 1
ATOM 944 N N . ALA A 1 125 ? 15.333 -15.336 -23.294 1.00 81.94 125 ALA A N 1
ATOM 945 C CA . ALA A 1 125 ? 16.688 -15.827 -23.054 1.00 81.94 125 ALA A CA 1
ATOM 946 C C . ALA A 1 125 ? 17.505 -14.895 -22.141 1.00 81.94 125 ALA A C 1
ATOM 948 O O . ALA A 1 125 ? 18.389 -15.373 -21.440 1.00 81.94 125 ALA A O 1
ATOM 949 N N . ASP A 1 126 ? 17.158 -13.606 -22.118 1.00 83.38 126 ASP A N 1
ATOM 950 C CA . ASP A 1 126 ? 17.856 -12.552 -21.379 1.00 83.38 126 ASP A CA 1
ATOM 951 C C . ASP A 1 126 ? 17.079 -12.122 -20.124 1.00 83.38 126 ASP A C 1
ATOM 953 O O . ASP A 1 126 ? 17.367 -11.087 -19.524 1.00 83.38 126 ASP A O 1
ATOM 957 N N . TRP A 1 127 ? 16.043 -12.875 -19.732 1.00 83.62 127 TRP A N 1
ATOM 958 C CA . TRP A 1 127 ? 15.283 -12.555 -18.529 1.00 83.62 127 TRP A CA 1
ATOM 959 C C . TRP A 1 127 ? 16.153 -12.764 -17.285 1.00 83.62 127 TRP A C 1
ATOM 961 O O . TRP A 1 127 ? 16.691 -13.861 -17.102 1.00 83.62 127 TRP A O 1
ATOM 971 N N . PRO A 1 128 ? 16.265 -11.757 -16.400 1.00 82.12 128 PRO A N 1
ATOM 972 C CA . PRO A 1 128 ? 16.924 -11.948 -15.120 1.00 82.12 128 PRO A CA 1
ATOM 973 C C . PRO A 1 128 ? 16.152 -12.973 -14.280 1.00 82.12 128 PRO A C 1
ATOM 975 O O . PRO A 1 128 ? 14.935 -13.138 -14.418 1.00 82.12 128 PRO A O 1
ATOM 978 N N . MET A 1 129 ? 16.861 -13.660 -13.382 1.00 79.19 129 MET A N 1
ATOM 979 C CA . MET A 1 129 ? 16.199 -14.459 -12.355 1.00 79.19 129 MET A CA 1
ATOM 980 C C . MET A 1 129 ? 15.464 -13.520 -11.402 1.00 79.19 129 MET A C 1
ATOM 982 O O . MET A 1 129 ? 16.087 -12.773 -10.658 1.00 79.19 129 MET A O 1
ATOM 986 N N . VAL A 1 130 ? 14.135 -13.571 -11.430 1.00 74.75 130 VAL A N 1
ATOM 987 C CA . VAL A 1 130 ? 13.297 -12.887 -10.444 1.00 74.75 130 VAL A CA 1
ATOM 988 C C . VAL A 1 130 ? 13.238 -13.776 -9.205 1.00 74.75 130 VAL A C 1
ATOM 990 O O . VAL A 1 130 ? 12.585 -14.824 -9.221 1.00 74.75 130 VAL A O 1
ATOM 993 N N . GLU A 1 131 ? 13.953 -13.394 -8.148 1.00 69.12 131 GLU A N 1
ATOM 994 C CA . GLU A 1 131 ? 13.914 -14.116 -6.878 1.00 69.12 131 GLU A CA 1
ATOM 995 C C . GLU A 1 131 ? 12.528 -13.978 -6.236 1.00 69.12 131 GLU A C 1
ATOM 997 O O . GLU A 1 131 ? 12.073 -12.889 -5.889 1.00 69.12 131 GLU A O 1
ATOM 1002 N N . TRP A 1 132 ? 11.830 -15.104 -6.079 1.00 66.38 132 TRP A N 1
ATOM 1003 C CA . TRP A 1 132 ? 10.542 -15.150 -5.396 1.00 66.38 132 TRP A CA 1
ATOM 1004 C C . TRP A 1 132 ? 10.702 -15.775 -4.012 1.00 66.38 132 TRP A C 1
ATOM 1006 O O . TRP A 1 132 ? 11.060 -16.949 -3.893 1.00 66.38 132 TRP A O 1
ATOM 1016 N N . PHE A 1 133 ? 10.390 -15.003 -2.967 1.00 64.94 133 PHE A N 1
ATOM 1017 C CA . PHE A 1 133 ? 10.408 -15.481 -1.588 1.00 64.94 133 PHE A CA 1
ATOM 1018 C C . PHE A 1 133 ? 9.016 -15.347 -0.938 1.00 64.94 133 PHE A C 1
ATOM 1020 O O . PHE A 1 133 ? 8.551 -14.230 -0.716 1.00 64.94 133 PHE A O 1
ATOM 1027 N N . PRO A 1 134 ? 8.327 -16.459 -0.607 1.00 58.84 134 PRO A N 1
ATOM 1028 C CA . PRO A 1 134 ? 6.948 -16.426 -0.103 1.00 58.84 134 PRO A CA 1
ATOM 1029 C C . PRO A 1 134 ? 6.797 -15.896 1.330 1.00 58.84 134 PRO A C 1
ATOM 1031 O O . PRO A 1 134 ? 5.694 -15.536 1.734 1.00 58.84 134 PRO A O 1
ATOM 1034 N N . PHE A 1 135 ? 7.879 -15.879 2.113 1.00 59.00 135 PHE A N 1
ATOM 1035 C CA . PHE A 1 135 ? 7.890 -15.441 3.512 1.00 59.00 135 PHE A CA 1
ATOM 1036 C C . PHE A 1 135 ? 8.595 -14.094 3.660 1.00 59.00 135 PHE A C 1
ATOM 1038 O O . PHE A 1 135 ? 9.639 -13.990 4.301 1.00 59.00 135 PHE A O 1
ATOM 1045 N N . ASN A 1 136 ? 8.024 -13.059 3.054 1.00 69.62 136 ASN A N 1
ATOM 1046 C CA . ASN A 1 136 ? 8.525 -11.697 3.179 1.00 69.62 136 ASN A CA 1
ATOM 1047 C C . ASN A 1 136 ? 7.758 -10.893 4.240 1.00 69.62 136 ASN A C 1
ATOM 1049 O O . ASN A 1 136 ? 6.689 -11.274 4.727 1.00 69.62 136 ASN A O 1
ATOM 1053 N N . LEU A 1 137 ? 8.349 -9.761 4.634 1.00 71.75 137 LEU A N 1
ATOM 1054 C CA . LEU A 1 137 ? 7.784 -8.827 5.617 1.00 71.75 137 LEU A CA 1
ATOM 1055 C C . LEU A 1 137 ? 6.416 -8.260 5.196 1.00 71.75 137 LEU A C 1
ATOM 1057 O O . LEU A 1 137 ? 5.664 -7.768 6.033 1.00 71.75 137 LEU A O 1
ATOM 1061 N N . ASP A 1 138 ? 6.062 -8.354 3.919 1.00 77.50 138 ASP A N 1
ATOM 1062 C CA . ASP A 1 138 ? 4.763 -7.968 3.379 1.00 77.50 138 ASP A CA 1
ATOM 1063 C C . ASP A 1 138 ? 3.629 -8.879 3.875 1.00 77.50 138 ASP A C 1
ATOM 1065 O O . ASP A 1 138 ? 2.563 -8.379 4.241 1.00 77.50 138 ASP A O 1
ATOM 1069 N N . ALA A 1 139 ? 3.858 -10.189 4.002 1.00 84.81 139 ALA A N 1
ATOM 1070 C CA . ALA A 1 139 ? 2.877 -11.126 4.555 1.00 84.81 139 ALA A CA 1
ATOM 1071 C C . ALA A 1 139 ? 2.462 -10.753 5.990 1.00 84.81 139 ALA A C 1
ATOM 1073 O O . ALA A 1 139 ? 1.320 -10.983 6.394 1.00 84.81 139 ALA A O 1
ATOM 1074 N N . VAL A 1 140 ? 3.349 -10.103 6.753 1.00 88.19 140 VAL A N 1
ATOM 1075 C CA . VAL A 1 140 ? 3.032 -9.586 8.094 1.00 88.19 140 VAL A CA 1
ATOM 1076 C C . VAL A 1 140 ? 1.938 -8.517 8.017 1.00 88.19 140 VAL A C 1
ATOM 1078 O O . VAL A 1 140 ? 1.021 -8.530 8.837 1.00 88.19 140 VAL A O 1
ATOM 1081 N N . ALA A 1 141 ? 1.972 -7.630 7.017 1.00 88.19 141 ALA A N 1
ATOM 1082 C CA . ALA A 1 141 ? 0.935 -6.614 6.829 1.00 88.19 141 ALA A CA 1
ATOM 1083 C C . ALA A 1 141 ? -0.432 -7.247 6.528 1.00 88.19 141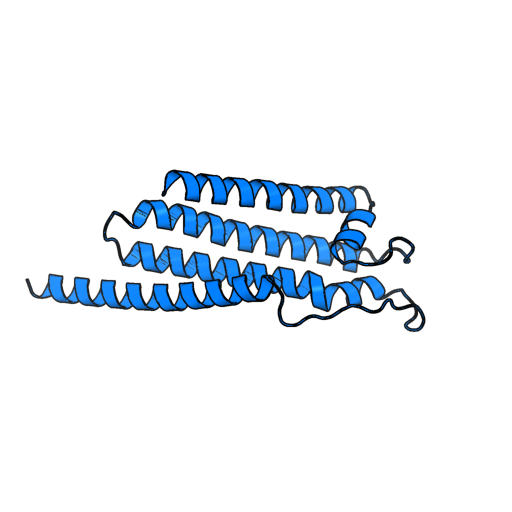 ALA A C 1
ATOM 1085 O O . ALA A 1 141 ? -1.439 -6.822 7.099 1.00 88.19 141 ALA A O 1
ATOM 1086 N N . LEU A 1 142 ? -0.463 -8.300 5.703 1.00 92.00 142 LEU A N 1
ATOM 1087 C CA . LEU A 1 142 ? -1.677 -9.076 5.435 1.00 92.00 142 LEU A CA 1
ATOM 1088 C C . LEU A 1 142 ? -2.230 -9.712 6.715 1.00 92.00 142 LEU A C 1
ATOM 1090 O O . LEU A 1 142 ? -3.411 -9.548 7.021 1.00 92.00 142 LEU A O 1
ATOM 1094 N N . VAL A 1 143 ? -1.381 -10.400 7.483 1.00 93.50 143 VAL A N 1
ATOM 1095 C CA . VAL A 1 143 ? -1.781 -11.060 8.736 1.00 93.50 143 VAL A CA 1
ATOM 1096 C C . VAL A 1 143 ? -2.322 -10.043 9.739 1.00 93.50 143 VAL A C 1
ATOM 1098 O O . VAL A 1 143 ? -3.403 -10.250 10.290 1.00 93.50 143 VAL A O 1
ATOM 1101 N N . ILE A 1 144 ? -1.631 -8.917 9.940 1.00 94.06 144 ILE A N 1
ATOM 1102 C CA . ILE A 1 144 ? -2.110 -7.837 10.816 1.00 94.06 144 ILE A CA 1
ATOM 1103 C C . ILE A 1 144 ? -3.452 -7.299 10.308 1.00 94.06 144 ILE A C 1
ATOM 1105 O O . ILE A 1 144 ? -4.372 -7.099 11.102 1.00 94.06 144 ILE A O 1
ATOM 1109 N N . GLY A 1 145 ? -3.592 -7.113 8.994 1.00 94.81 145 GLY A N 1
ATOM 1110 C CA . GLY A 1 145 ? -4.834 -6.661 8.379 1.00 94.81 145 GLY A CA 1
ATOM 1111 C C . GLY A 1 145 ? -6.012 -7.589 8.679 1.00 94.81 145 GLY A C 1
ATOM 1112 O O . GLY A 1 145 ? -7.061 -7.129 9.131 1.00 94.81 145 GLY A O 1
ATOM 1113 N N . VAL A 1 146 ? -5.824 -8.900 8.513 1.00 96.50 146 VAL A N 1
ATOM 1114 C CA . VAL A 1 146 ? -6.834 -9.925 8.833 1.00 96.50 146 VAL A CA 1
ATOM 1115 C C . VAL A 1 146 ? -7.166 -9.937 10.327 1.00 96.50 146 VAL A C 1
ATOM 1117 O O . VAL A 1 146 ? -8.341 -9.979 10.694 1.00 96.50 146 VAL A O 1
ATOM 1120 N N . VAL A 1 147 ? -6.161 -9.836 11.200 1.00 97.25 147 VAL A N 1
ATOM 1121 C CA . VAL A 1 147 ? -6.374 -9.762 12.655 1.00 97.25 147 VAL A CA 1
ATOM 1122 C C . VAL A 1 147 ? -7.191 -8.524 13.026 1.00 97.25 147 VAL A C 1
ATOM 1124 O O . VAL A 1 147 ? -8.099 -8.620 13.850 1.00 97.25 147 VAL A O 1
ATOM 1127 N N . PHE A 1 148 ? -6.949 -7.371 12.399 1.00 96.94 148 PHE A N 1
ATOM 1128 C CA . PHE A 1 148 ? -7.756 -6.171 12.635 1.00 96.94 148 PHE A CA 1
ATOM 1129 C C . PHE A 1 148 ? -9.215 -6.352 12.222 1.00 96.94 148 PHE A C 1
ATOM 1131 O O . PHE A 1 148 ? -10.099 -5.887 12.940 1.00 96.94 148 PHE A O 1
ATOM 1138 N N . LEU A 1 149 ? -9.489 -7.060 11.124 1.00 96.81 149 LEU A N 1
ATOM 1139 C CA . LEU A 1 149 ? -10.862 -7.403 10.739 1.00 96.81 149 LEU A CA 1
ATOM 1140 C C . LEU A 1 149 ? -11.530 -8.320 11.772 1.00 96.81 149 LEU A C 1
ATOM 1142 O O . LEU A 1 149 ? -12.675 -8.079 12.153 1.00 96.81 149 LEU A O 1
ATOM 1146 N N . ALA A 1 150 ? -10.810 -9.326 12.273 1.00 96.31 150 ALA A N 1
ATOM 1147 C CA . ALA A 1 150 ? -11.317 -10.214 13.318 1.00 96.31 150 ALA A CA 1
ATOM 1148 C C . ALA A 1 150 ? -11.617 -9.455 14.624 1.00 96.31 150 ALA A C 1
ATOM 1150 O O . ALA A 1 150 ? -12.676 -9.639 15.226 1.00 96.31 150 ALA A O 1
ATOM 1151 N N . LEU A 1 151 ? -10.725 -8.549 15.037 1.00 95.44 151 LEU A N 1
ATOM 1152 C CA . LEU A 1 151 ? -10.941 -7.689 16.203 1.00 95.44 151 LEU A CA 1
ATOM 1153 C C . LEU A 1 151 ? -12.112 -6.726 15.991 1.00 95.44 151 LEU A C 1
ATOM 1155 O O . LEU A 1 151 ? -12.903 -6.518 16.908 1.00 95.44 151 LEU A O 1
ATOM 1159 N N . ALA A 1 152 ? -12.264 -6.163 14.791 1.00 95.12 152 ALA A N 1
ATOM 1160 C CA . ALA A 1 152 ? -13.396 -5.300 14.472 1.00 95.12 152 ALA A CA 1
ATOM 1161 C C . ALA A 1 152 ? -14.733 -6.029 14.657 1.00 95.12 152 ALA A C 1
ATOM 1163 O O . ALA A 1 152 ? -15.679 -5.447 15.189 1.00 95.12 152 ALA A O 1
ATOM 1164 N N . GLU A 1 153 ? -14.807 -7.299 14.261 1.00 94.56 153 GLU A N 1
ATOM 1165 C CA . GLU A 1 153 ? -15.990 -8.134 14.467 1.00 94.56 153 GLU A CA 1
ATOM 1166 C C . GLU A 1 153 ? -16.250 -8.401 15.955 1.00 94.56 153 GLU A C 1
ATOM 1168 O O . GLU A 1 153 ? -17.384 -8.278 16.417 1.00 94.56 153 GLU A O 1
ATOM 1173 N N . ALA A 1 154 ? -15.203 -8.688 16.733 1.00 93.44 154 ALA A N 1
ATOM 1174 C CA . ALA A 1 154 ? -15.323 -8.866 18.179 1.00 93.44 154 ALA A CA 1
ATOM 1175 C C . ALA A 1 154 ? -15.868 -7.603 18.875 1.00 93.44 154 ALA A C 1
ATOM 1177 O O . ALA A 1 154 ? -16.791 -7.696 19.683 1.00 93.44 154 ALA A O 1
ATOM 1178 N N . PHE A 1 155 ? -15.369 -6.417 18.512 1.00 93.00 155 PHE A N 1
ATOM 1179 C CA . PHE A 1 155 ? -15.874 -5.149 19.050 1.00 93.00 155 PHE A CA 1
ATOM 1180 C C . PHE A 1 155 ? -17.306 -4.837 18.615 1.00 93.00 155 PHE A C 1
ATOM 1182 O O . PHE A 1 155 ? -18.063 -4.266 19.391 1.00 93.00 155 PHE A O 1
ATOM 1189 N N . ARG A 1 156 ? -17.711 -5.243 17.407 1.00 93.56 156 ARG A N 1
ATOM 1190 C CA . ARG A 1 156 ? -19.101 -5.092 16.958 1.00 93.56 156 ARG A CA 1
ATOM 1191 C C . ARG A 1 156 ? -20.058 -5.939 17.793 1.00 93.56 156 ARG A C 1
ATOM 1193 O O . ARG A 1 156 ? -21.139 -5.478 18.137 1.00 93.56 156 ARG A O 1
ATOM 1200 N N . LYS A 1 157 ? -19.649 -7.161 18.146 1.00 92.12 157 LYS A N 1
ATOM 1201 C CA . LYS A 1 157 ? -20.413 -8.022 19.059 1.00 92.12 157 LYS A CA 1
ATOM 1202 C C . LYS A 1 157 ? -20.485 -7.431 20.466 1.00 92.12 157 LYS A C 1
ATOM 1204 O O . LYS A 1 157 ? -21.545 -7.477 21.074 1.00 92.12 157 LYS A O 1
ATOM 1209 N N . ALA A 1 158 ? -19.392 -6.846 20.958 1.00 91.12 158 ALA A N 1
ATOM 1210 C CA . ALA A 1 158 ? -19.388 -6.153 22.246 1.00 91.12 158 ALA A CA 1
ATOM 1211 C C . ALA A 1 158 ? -20.355 -4.953 22.264 1.00 91.12 158 ALA A C 1
ATOM 1213 O O . ALA A 1 158 ? -21.145 -4.835 23.194 1.00 91.12 158 ALA A O 1
ATOM 1214 N N . ASP A 1 159 ? -20.354 -4.129 21.209 1.00 91.69 159 ASP A N 1
ATOM 1215 C CA . ASP A 1 159 ? -21.297 -3.009 21.032 1.00 91.69 159 ASP A CA 1
ATOM 1216 C C . ASP A 1 159 ? -22.762 -3.482 21.034 1.00 91.69 159 ASP A C 1
ATOM 1218 O O . ASP A 1 159 ? -23.617 -2.856 21.655 1.00 91.69 159 ASP A O 1
ATOM 1222 N N . ALA A 1 160 ? -23.056 -4.612 20.380 1.00 90.88 160 ALA A N 1
ATOM 1223 C CA . ALA A 1 160 ? -24.399 -5.192 20.365 1.00 90.88 160 ALA A CA 1
ATOM 1224 C C . ALA A 1 160 ? -24.857 -5.647 21.762 1.00 90.88 160 ALA A C 1
ATOM 1226 O O . ALA A 1 160 ? -25.968 -5.326 22.173 1.00 90.88 160 ALA A O 1
ATOM 1227 N N . ILE A 1 161 ? -23.988 -6.330 22.516 1.00 90.56 161 ILE A N 1
ATOM 1228 C CA . ILE A 1 161 ? -24.284 -6.772 23.890 1.00 90.56 161 ILE A CA 1
ATOM 1229 C C . ILE A 1 161 ? -24.510 -5.571 24.819 1.00 90.56 161 ILE A C 1
ATOM 1231 O O . ILE A 1 161 ? -25.401 -5.594 25.666 1.00 90.56 161 ILE A O 1
ATOM 1235 N N . GLU A 1 162 ? -23.715 -4.509 24.677 1.00 88.62 162 GLU A N 1
ATOM 1236 C CA . GLU A 1 162 ? -23.890 -3.294 25.475 1.00 88.62 162 GLU A CA 1
ATOM 1237 C C . GLU A 1 162 ? -25.220 -2.593 25.165 1.00 88.62 162 GLU A C 1
ATOM 1239 O O . GLU A 1 162 ? -25.923 -2.184 26.090 1.00 88.62 162 GLU A O 1
ATOM 1244 N N . GLN A 1 163 ? -25.605 -2.521 23.887 1.00 88.75 163 GLN A N 1
ATOM 1245 C CA . GLN A 1 163 ? -26.899 -1.974 23.463 1.00 88.75 163 GLN A CA 1
ATOM 1246 C C . GLN A 1 163 ? -28.078 -2.806 23.975 1.00 88.75 163 GLN A C 1
ATOM 1248 O O . GLN A 1 163 ? -29.068 -2.232 24.427 1.00 88.75 163 GLN A O 1
ATOM 1253 N N . GLU A 1 164 ? -27.973 -4.138 23.947 1.00 87.94 164 GLU A N 1
ATOM 1254 C CA . GLU A 1 164 ? -28.983 -5.026 24.531 1.00 87.94 164 GLU A CA 1
ATOM 1255 C C . GLU A 1 164 ? -29.135 -4.761 26.030 1.00 87.94 164 GLU A C 1
ATOM 1257 O O . GLU A 1 164 ? -30.241 -4.494 26.491 1.00 87.94 164 GLU A O 1
ATOM 1262 N N . ASN A 1 165 ? -28.036 -4.735 26.789 1.00 85.19 165 ASN A N 1
ATOM 1263 C CA . ASN A 1 165 ? -28.080 -4.476 28.230 1.00 85.19 165 ASN A CA 1
ATOM 1264 C C . ASN A 1 165 ? -28.693 -3.111 28.572 1.00 85.19 165 ASN A C 1
ATOM 1266 O O . ASN A 1 165 ? -29.452 -3.017 29.530 1.00 85.19 165 ASN A O 1
ATOM 1270 N N . GLN A 1 166 ? -28.410 -2.066 27.790 1.00 83.00 166 GLN A N 1
ATOM 1271 C CA . GLN A 1 166 ? -29.012 -0.742 27.986 1.00 83.00 166 GLN A CA 1
ATOM 1272 C C . GLN A 1 166 ? -30.519 -0.708 27.698 1.00 83.00 166 GLN A C 1
ATOM 1274 O O . GLN A 1 166 ? -31.205 0.160 28.224 1.00 83.00 166 GLN A O 1
ATOM 1279 N N . ALA A 1 167 ? -31.049 -1.628 26.888 1.00 76.31 167 ALA A N 1
ATOM 1280 C CA . ALA A 1 167 ? -32.482 -1.718 26.611 1.00 76.31 167 ALA A CA 1
ATOM 1281 C C . ALA A 1 167 ? -33.280 -2.418 27.730 1.00 76.31 167 ALA A C 1
ATOM 1283 O O . ALA A 1 167 ? -34.506 -2.313 27.757 1.00 76.31 167 ALA A O 1
ATOM 1284 N N . PHE A 1 168 ? -32.604 -3.140 28.631 1.00 68.06 168 PHE A N 1
ATOM 1285 C CA . PHE A 1 168 ? -33.223 -3.864 29.749 1.00 68.06 168 PHE A CA 1
ATOM 1286 C C . PHE A 1 168 ? -33.169 -3.117 31.095 1.00 68.06 168 PHE A C 1
ATOM 1288 O O . PHE A 1 168 ? -33.790 -3.585 32.053 1.00 68.06 168 PHE A O 1
ATOM 1295 N N . ILE A 1 169 ? -32.436 -2.000 31.184 1.00 55.06 169 ILE A N 1
ATOM 1296 C CA . ILE A 1 169 ? -32.303 -1.144 32.381 1.00 55.06 169 ILE A CA 1
ATOM 1297 C C . ILE A 1 169 ? -33.213 0.076 32.229 1.00 55.06 169 ILE A C 1
ATOM 1299 O O . ILE A 1 169 ? -33.870 0.439 33.230 1.00 55.06 169 ILE A O 1
#

Foldseek 3Di:
DLVVLLVVLVVVLVVLVVLLVVCVVCVVVVHCQSLCVVQVHDRPDDFADPVLSVVLNVLSVQLSQLSCQLSVLVNQLSVCVVPPPLLSNLVSLLSNLSSLLSNLVSVCCSHPPSVVSRCPVPPPVPDDPRDDDPDDPSVVSNVSSVVSNVVSVVSVVVVVVVVVVVVVD

pLDDT: mean 87.18, std 7.43, range [55.06, 97.25]

Sequence (169 aa):
MQGFARFMIFACAAVMGLACLGVSLSLLMGDVGPLFDLMDLPVDLPRPPLMVLSGAFGLFVILAAGLLAALWALYKLLNVAGRGDFRALSSYLSRGGQGLILFWFGYATLSYAYPFAMLWNVPRADWPMVEWFPFNLDAVALVIGVVFLALAEAFRKADAIEQENQAFI

Organism: NCBI:txid588602